Protein AF-A0A5J4UDT1-F1 (afdb_monomer_lite)

InterPro domains:
  IPR048263 Arb2 [PTHR21357] (2-145)

Sequence (174 aa):
MKHILAIAHSAGGFGVSSLLQNSPRAMQLLRGVAFTDSFYDVSNKLSKEHLMQFYSVAVHWVCSDTQLNEPVGNQRIEDDNKEENLEVVKQQCVTISAGTQQHEMSTGMAQYSIYEYFDAKMEEIGYKLDDPSLKEEGRQKQKDNNKPAWLQRVLRRQQRFAQWIQENVKETKQ

Organism: NCBI:txid222440

Structure (mmCIF, N/CA/C/O backbone):
data_AF-A0A5J4UDT1-F1
#
_entry.id   AF-A0A5J4UDT1-F1
#
loop_
_atom_site.group_PDB
_atom_site.id
_atom_site.type_symbol
_atom_site.label_atom_id
_atom_site.label_alt_id
_atom_site.label_comp_id
_atom_site.label_asym_id
_atom_site.label_entity_id
_atom_site.label_seq_id
_atom_site.pdbx_PDB_ins_code
_atom_site.Cartn_x
_atom_site.Cartn_y
_atom_site.Cartn_z
_atom_site.occupancy
_atom_site.B_iso_or_equiv
_atom_site.auth_seq_id
_atom_site.auth_comp_id
_atom_site.auth_asym_id
_atom_site.auth_atom_id
_atom_site.pdbx_PDB_model_num
ATOM 1 N N . MET A 1 1 ? -14.752 -15.980 7.446 1.00 70.25 1 MET A N 1
ATOM 2 C CA . MET A 1 1 ? -14.860 -14.509 7.603 1.00 70.25 1 MET A CA 1
ATOM 3 C C . MET A 1 1 ? -14.617 -13.876 6.232 1.00 70.25 1 MET A C 1
ATOM 5 O O . MET A 1 1 ? -13.892 -14.480 5.454 1.00 70.25 1 MET A O 1
ATOM 9 N N . LYS A 1 2 ? -15.267 -12.757 5.875 1.00 87.81 2 LYS A N 1
ATOM 10 C CA . LYS A 1 2 ? -15.021 -12.084 4.581 1.00 87.81 2 LYS A CA 1
ATOM 11 C C . LYS A 1 2 ? -13.854 -11.104 4.737 1.00 87.81 2 LYS A C 1
ATOM 13 O O . LYS A 1 2 ? -13.775 -10.444 5.766 1.00 87.81 2 LYS A O 1
ATOM 18 N N . HIS A 1 3 ? -12.986 -11.010 3.736 1.00 93.56 3 HIS A N 1
ATOM 19 C CA . HIS A 1 3 ? -11.821 -10.121 3.727 1.00 93.56 3 HIS A CA 1
ATOM 20 C C . HIS A 1 3 ? -11.866 -9.225 2.487 1.00 93.56 3 HIS A C 1
ATOM 22 O O . HIS A 1 3 ? -12.364 -9.655 1.447 1.00 93.56 3 HIS A O 1
ATOM 28 N N . ILE A 1 4 ? -11.382 -7.986 2.607 1.00 95.12 4 ILE A N 1
ATOM 29 C CA . ILE A 1 4 ? -11.279 -7.031 1.498 1.00 95.12 4 ILE A CA 1
ATOM 30 C C . ILE A 1 4 ? -9.804 -6.850 1.143 1.00 95.12 4 ILE A C 1
ATOM 32 O O . ILE A 1 4 ? -8.997 -6.440 1.980 1.00 95.12 4 ILE A O 1
ATOM 36 N N . LEU A 1 5 ? -9.489 -7.123 -0.119 1.00 97.19 5 LEU A N 1
ATOM 37 C CA . LEU A 1 5 ? -8.257 -6.726 -0.788 1.00 97.19 5 LEU A CA 1
ATOM 38 C C . LEU A 1 5 ? -8.646 -5.727 -1.877 1.00 97.19 5 LEU A C 1
ATOM 40 O O . LEU A 1 5 ? -9.613 -5.968 -2.603 1.00 97.19 5 LEU A O 1
ATOM 44 N N . ALA A 1 6 ? -7.940 -4.607 -1.975 1.00 97.31 6 ALA A N 1
ATOM 45 C CA . ALA A 1 6 ? -8.264 -3.554 -2.932 1.00 97.31 6 ALA A CA 1
ATOM 46 C C . ALA A 1 6 ? -7.048 -3.200 -3.785 1.00 97.31 6 ALA A C 1
ATOM 48 O O . ALA A 1 6 ? -5.971 -2.942 -3.256 1.00 97.31 6 ALA A O 1
ATOM 49 N N . ILE A 1 7 ? -7.239 -3.133 -5.101 1.00 98.00 7 ILE A N 1
ATOM 50 C CA . ILE A 1 7 ? -6.283 -2.520 -6.023 1.00 98.00 7 ILE A CA 1
ATOM 51 C C . ILE A 1 7 ? -6.914 -1.222 -6.507 1.00 98.00 7 ILE A C 1
ATOM 53 O O . ILE A 1 7 ? -8.057 -1.221 -6.965 1.00 98.00 7 ILE A O 1
ATOM 57 N N . ALA A 1 8 ? -6.183 -0.123 -6.388 1.00 97.62 8 ALA A N 1
ATOM 58 C CA . ALA A 1 8 ? -6.598 1.181 -6.873 1.00 97.62 8 ALA A CA 1
ATOM 59 C C . ALA A 1 8 ? -5.550 1.714 -7.843 1.00 97.62 8 ALA A C 1
ATOM 61 O O . ALA A 1 8 ? -4.352 1.635 -7.577 1.00 97.62 8 ALA A O 1
ATOM 62 N N . HIS A 1 9 ? -6.011 2.249 -8.967 1.00 97.69 9 HIS A N 1
ATOM 63 C CA . HIS A 1 9 ? -5.167 2.884 -9.967 1.00 97.69 9 HIS A CA 1
ATOM 64 C C . HIS A 1 9 ? -5.561 4.348 -10.131 1.00 97.69 9 HIS A C 1
ATOM 66 O O . HIS A 1 9 ? -6.757 4.652 -10.181 1.00 97.69 9 HIS A O 1
ATOM 72 N N . SER A 1 10 ? -4.574 5.243 -10.237 1.00 95.56 10 SER A N 1
ATOM 73 C CA . SER A 1 10 ? -4.797 6.666 -10.502 1.00 95.56 10 SER A CA 1
ATOM 74 C C . SER A 1 10 ? -5.850 7.287 -9.557 1.00 95.56 10 SER A C 1
ATOM 76 O O . SER A 1 10 ? -5.770 7.159 -8.329 1.00 95.56 10 SER A O 1
ATOM 78 N N . ALA A 1 11 ? -6.885 7.924 -10.108 1.00 94.25 11 ALA A N 1
ATOM 79 C CA . ALA A 1 11 ? -8.006 8.500 -9.365 1.00 94.25 11 ALA A CA 1
ATOM 80 C C . ALA A 1 11 ? -8.843 7.476 -8.567 1.00 94.25 11 ALA A C 1
ATOM 82 O O . ALA A 1 11 ? -9.585 7.864 -7.664 1.00 94.25 11 ALA A O 1
ATOM 83 N N . GLY A 1 12 ? -8.709 6.172 -8.834 1.00 95.44 12 GLY A N 1
ATOM 84 C CA . GLY A 1 12 ? -9.354 5.113 -8.052 1.00 95.44 12 GLY A CA 1
ATOM 85 C C . GLY A 1 12 ? -8.950 5.122 -6.575 1.00 95.44 12 GLY A C 1
ATOM 86 O O . GLY A 1 12 ? -9.725 4.679 -5.722 1.00 95.44 12 GLY A O 1
ATOM 87 N N . GLY A 1 13 ? -7.784 5.692 -6.247 1.00 94.25 13 GLY A N 1
ATOM 88 C CA . GLY A 1 13 ? -7.349 5.852 -4.862 1.00 94.25 13 GLY A CA 1
ATOM 89 C C . GLY A 1 13 ? -8.291 6.731 -4.029 1.00 94.25 13 GLY A C 1
ATOM 90 O O . GLY A 1 13 ? -8.574 6.381 -2.884 1.00 94.25 13 GLY A O 1
ATOM 91 N N . PHE A 1 14 ? -8.905 7.767 -4.619 1.00 91.75 14 PHE A N 1
ATOM 92 C CA . PHE A 1 14 ? -9.936 8.571 -3.948 1.00 91.75 14 PHE A CA 1
ATOM 93 C C . PHE A 1 14 ? -11.180 7.752 -3.603 1.00 91.75 14 PHE A C 1
ATOM 95 O O . PHE A 1 14 ? -11.766 7.939 -2.536 1.00 91.75 14 PHE A O 1
ATOM 102 N N . GLY A 1 15 ? -11.572 6.825 -4.482 1.00 93.81 15 GLY A N 1
ATOM 103 C CA . GLY A 1 15 ? -12.687 5.913 -4.233 1.00 93.81 15 GLY A CA 1
ATOM 104 C C . GLY A 1 15 ? -12.422 5.023 -3.020 1.00 93.81 15 GLY A C 1
ATOM 105 O O . GLY A 1 15 ? -13.275 4.911 -2.138 1.00 93.81 15 GLY A O 1
ATOM 106 N N . VAL A 1 16 ? -11.210 4.467 -2.923 1.00 94.56 16 VAL A N 1
ATOM 107 C CA . VAL A 1 16 ? -10.790 3.676 -1.757 1.00 94.56 16 VAL A CA 1
ATOM 108 C C . VAL A 1 16 ? -10.726 4.541 -0.498 1.00 94.56 16 VAL A C 1
ATOM 110 O O . VAL A 1 16 ? -11.302 4.157 0.517 1.00 94.56 16 VAL A O 1
ATOM 113 N N . SER A 1 17 ? -10.104 5.724 -0.541 1.00 91.12 17 SER A N 1
ATOM 114 C CA . SER A 1 17 ? -10.058 6.632 0.617 1.00 91.12 17 SER A CA 1
ATOM 115 C C . SER A 1 17 ? -11.454 7.003 1.114 1.00 91.12 17 SER A C 1
ATOM 117 O O . SER A 1 17 ? -11.718 6.923 2.313 1.00 91.12 17 SER A O 1
ATOM 119 N N . SER A 1 18 ? -12.359 7.354 0.197 1.00 92.19 18 SER A N 1
ATOM 120 C CA . SER A 1 18 ? -13.742 7.702 0.522 1.00 92.19 18 SER A CA 1
ATOM 121 C C . SER A 1 18 ? -14.487 6.523 1.148 1.00 92.19 18 SER A C 1
ATOM 123 O O . SER A 1 18 ? -15.126 6.685 2.189 1.00 92.19 18 SER A O 1
ATOM 125 N N . LEU A 1 19 ? -14.359 5.316 0.585 1.00 92.75 19 LEU A N 1
ATOM 126 C CA . LEU A 1 19 ? -14.956 4.108 1.159 1.00 92.75 19 LEU A CA 1
ATOM 127 C C . LEU A 1 19 ? -14.473 3.873 2.596 1.00 92.75 19 LEU A C 1
ATOM 129 O O . LEU A 1 19 ? -15.281 3.618 3.487 1.00 92.75 19 LEU A O 1
ATOM 133 N N . LEU A 1 20 ? -13.165 3.973 2.822 1.00 91.75 20 LEU A N 1
ATOM 134 C CA . LEU A 1 20 ? -12.552 3.715 4.123 1.00 91.75 20 LEU A CA 1
ATOM 135 C C . LEU A 1 20 ? -12.920 4.767 5.177 1.00 91.75 20 LEU A C 1
ATOM 137 O O . LEU A 1 20 ? -13.082 4.423 6.345 1.00 91.75 20 LEU A O 1
ATOM 141 N N . GLN A 1 21 ? -13.097 6.024 4.773 1.00 89.56 21 GLN A N 1
ATOM 142 C CA . GLN A 1 21 ? -13.537 7.109 5.658 1.00 89.56 21 GLN A CA 1
ATOM 143 C C . GLN A 1 21 ? -15.007 6.989 6.051 1.00 89.56 21 GLN A C 1
ATOM 145 O O . GLN A 1 21 ? -15.367 7.287 7.186 1.00 89.56 21 GLN A O 1
ATOM 150 N N . ASN A 1 22 ? -15.853 6.547 5.121 1.00 91.44 22 ASN A N 1
ATOM 151 C CA . ASN A 1 22 ? -17.302 6.523 5.312 1.00 91.44 22 ASN A CA 1
ATOM 152 C C . ASN A 1 22 ? -17.837 5.152 5.756 1.00 91.44 22 ASN A C 1
ATOM 154 O O . ASN A 1 22 ? -19.028 5.012 6.025 1.00 91.44 22 ASN A O 1
ATOM 158 N N . SER A 1 23 ? -16.985 4.125 5.839 1.00 92.88 23 SER A N 1
ATOM 159 C CA . SER A 1 23 ? -17.388 2.773 6.229 1.00 92.88 23 SER A CA 1
ATOM 160 C C . SER A 1 23 ? -16.411 2.155 7.236 1.00 92.88 23 SER A C 1
ATOM 162 O O . SER A 1 23 ? -15.455 1.479 6.843 1.00 92.88 23 SER A O 1
ATOM 164 N N . PRO A 1 24 ? -16.687 2.280 8.552 1.00 90.25 24 PRO A N 1
ATOM 165 C CA . PRO A 1 24 ? -15.921 1.588 9.592 1.00 90.25 24 PRO A CA 1
ATOM 166 C C . PRO A 1 24 ? -15.858 0.074 9.359 1.00 90.25 24 PRO A C 1
ATOM 168 O O . PRO A 1 24 ? -14.828 -0.565 9.563 1.00 90.25 24 PRO A O 1
ATOM 171 N N . ARG A 1 25 ? -16.947 -0.504 8.835 1.00 92.81 25 ARG A N 1
ATOM 172 C CA . ARG A 1 25 ? -16.995 -1.920 8.464 1.00 92.81 25 ARG A CA 1
ATOM 173 C C . ARG A 1 25 ? -16.001 -2.257 7.352 1.00 92.81 25 ARG A C 1
ATOM 175 O O . ARG A 1 25 ? -15.363 -3.301 7.434 1.00 92.81 25 ARG A O 1
ATOM 182 N N . ALA A 1 26 ? -15.862 -1.419 6.323 1.00 94.06 26 ALA A N 1
ATOM 183 C CA . ALA A 1 26 ? -14.875 -1.660 5.270 1.00 94.06 26 ALA A CA 1
ATOM 184 C C . ALA A 1 26 ? -13.450 -1.650 5.841 1.00 94.06 26 ALA A C 1
ATOM 186 O O . ALA A 1 26 ? -12.676 -2.554 5.535 1.00 94.06 26 ALA A O 1
ATOM 187 N N . MET A 1 27 ? -13.143 -0.702 6.733 1.00 92.56 27 MET A N 1
ATOM 188 C CA . MET A 1 27 ? -11.846 -0.637 7.413 1.00 92.56 27 MET A CA 1
ATOM 189 C C . MET A 1 27 ? -11.547 -1.905 8.227 1.00 92.56 27 MET A C 1
ATOM 191 O O . MET A 1 27 ? -10.472 -2.484 8.095 1.00 92.56 27 MET A O 1
ATOM 195 N N . GLN A 1 28 ? -12.516 -2.402 9.002 1.00 91.38 28 GLN A N 1
ATOM 196 C CA . GLN A 1 28 ? -12.359 -3.630 9.800 1.00 91.38 28 GLN A CA 1
ATOM 197 C C . GLN A 1 28 ? -12.115 -4.886 8.949 1.00 91.38 28 GLN A C 1
ATOM 199 O O . GLN A 1 28 ? -11.451 -5.830 9.391 1.00 91.38 28 GLN A O 1
ATOM 204 N N . LEU A 1 29 ? -12.660 -4.926 7.730 1.00 94.50 29 LEU A N 1
ATOM 205 C CA . LEU A 1 29 ? -12.519 -6.059 6.810 1.00 94.50 29 LEU A CA 1
ATOM 206 C C . LEU A 1 29 ? -11.293 -5.942 5.891 1.00 94.50 29 LEU A C 1
ATOM 208 O O . LEU A 1 29 ? -10.939 -6.926 5.238 1.00 94.50 29 LEU A O 1
ATOM 212 N N . LEU A 1 30 ? -10.644 -4.777 5.846 1.00 95.19 30 LEU A N 1
ATOM 213 C CA . LEU A 1 30 ? -9.494 -4.501 4.991 1.00 95.19 30 LEU A CA 1
ATOM 214 C C . LEU A 1 30 ? -8.276 -5.328 5.410 1.00 95.19 30 LEU A C 1
ATOM 216 O O . LEU A 1 30 ? -7.904 -5.344 6.585 1.00 95.19 30 LEU A O 1
ATOM 220 N N . ARG A 1 31 ? -7.651 -6.020 4.456 1.00 96.06 31 ARG A N 1
ATOM 221 C CA . ARG A 1 31 ? -6.437 -6.826 4.681 1.00 96.06 31 ARG A CA 1
ATOM 222 C C . ARG A 1 31 ? -5.269 -6.445 3.780 1.00 96.06 31 ARG A C 1
ATOM 224 O O . ARG A 1 31 ? -4.134 -6.740 4.127 1.00 96.06 31 ARG A O 1
ATOM 231 N N . GLY A 1 32 ? -5.531 -5.747 2.681 1.00 96.94 32 GLY A N 1
ATOM 232 C CA . GLY A 1 32 ? -4.503 -5.286 1.757 1.00 96.94 32 GLY A CA 1
ATOM 233 C C . GLY A 1 32 ? -5.041 -4.204 0.834 1.00 96.94 32 GLY A C 1
ATOM 234 O O . GLY A 1 32 ? -6.171 -4.303 0.349 1.00 96.94 32 GLY A O 1
ATOM 235 N N . VAL A 1 33 ? -4.230 -3.180 0.590 1.00 97.25 33 VAL A N 1
ATOM 236 C CA . VAL A 1 33 ? -4.472 -2.153 -0.422 1.00 97.25 33 VAL A CA 1
ATOM 237 C C . VAL A 1 33 ? -3.210 -1.960 -1.241 1.00 97.25 33 VAL A C 1
ATOM 239 O O . VAL A 1 33 ? -2.156 -1.640 -0.695 1.00 97.25 33 VAL A O 1
ATOM 242 N N . ALA A 1 34 ? -3.337 -2.130 -2.550 1.00 97.75 34 ALA A N 1
ATOM 243 C CA . ALA A 1 34 ? -2.304 -1.805 -3.515 1.00 97.75 34 ALA A CA 1
ATOM 244 C C . ALA A 1 34 ? -2.736 -0.578 -4.320 1.00 97.75 34 ALA A C 1
ATOM 246 O O . ALA A 1 34 ? -3.622 -0.654 -5.173 1.00 97.75 34 ALA A O 1
ATOM 247 N N . PHE A 1 35 ? -2.113 0.561 -4.041 1.00 97.44 35 PHE A N 1
ATOM 248 C CA . PHE A 1 35 ? -2.210 1.744 -4.884 1.00 97.44 35 PHE A CA 1
ATOM 249 C C . PHE A 1 35 ? -1.211 1.631 -6.032 1.00 97.44 35 PHE A C 1
ATOM 251 O O . PHE A 1 35 ? -0.068 1.232 -5.824 1.00 97.44 35 PHE A O 1
ATOM 258 N N . THR A 1 36 ? -1.626 2.012 -7.233 1.00 97.19 36 THR A N 1
ATOM 259 C CA . THR A 1 36 ? -0.787 2.023 -8.437 1.00 97.19 36 THR A CA 1
ATOM 260 C C . THR A 1 36 ? -0.871 3.405 -9.064 1.00 97.19 36 THR A C 1
ATOM 262 O O . THR A 1 36 ? -1.938 3.827 -9.513 1.00 97.19 36 THR A O 1
AT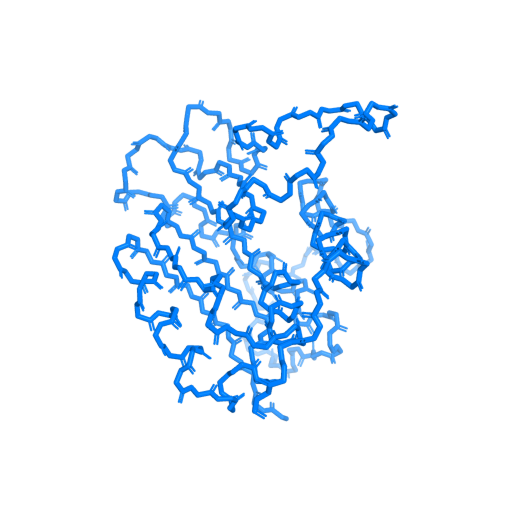OM 265 N N . ASP A 1 37 ? 0.216 4.163 -8.932 1.00 94.88 37 ASP A N 1
ATOM 266 C CA . ASP A 1 37 ? 0.340 5.573 -9.311 1.00 94.88 37 ASP A CA 1
ATOM 267 C C . ASP A 1 37 ? -0.900 6.417 -8.952 1.00 94.88 37 ASP A C 1
ATOM 269 O O . ASP A 1 37 ? -1.440 7.178 -9.749 1.00 94.88 37 ASP A O 1
ATOM 273 N N . SER A 1 38 ? -1.433 6.175 -7.749 1.00 92.06 38 SER A N 1
ATOM 274 C CA . SER A 1 38 ? -2.707 6.724 -7.285 1.00 92.06 38 SER A CA 1
ATOM 275 C C . SER A 1 38 ? -2.537 7.892 -6.326 1.00 92.06 38 SER A C 1
ATOM 277 O O . SER A 1 38 ? -1.510 8.035 -5.665 1.00 92.06 38 SER A O 1
ATOM 279 N N . PHE A 1 39 ? -3.618 8.651 -6.167 1.00 83.56 39 PHE A N 1
ATOM 280 C CA . PHE A 1 39 ? -3.771 9.641 -5.105 1.00 83.56 39 PHE A CA 1
ATOM 281 C C . PHE A 1 39 ? -4.692 9.098 -4.016 1.00 83.56 39 PHE A C 1
ATOM 283 O O . PHE A 1 39 ? -5.726 8.500 -4.310 1.00 83.56 39 PHE A O 1
ATOM 290 N N . TYR A 1 40 ? -4.343 9.330 -2.757 1.00 83.25 40 TYR A N 1
ATOM 291 C CA . TYR A 1 40 ? -5.191 9.026 -1.611 1.00 83.25 40 TYR A CA 1
ATOM 292 C C . TYR A 1 40 ? -4.971 10.083 -0.534 1.00 83.25 40 TYR A C 1
ATOM 294 O O . TYR A 1 40 ? -3.870 10.597 -0.365 1.00 83.25 40 TYR A O 1
ATOM 302 N N . ASP A 1 41 ? -6.023 10.388 0.215 1.00 82.19 41 ASP A N 1
ATOM 303 C CA . ASP A 1 41 ? -5.927 11.200 1.424 1.00 82.19 41 ASP A CA 1
ATOM 304 C C . ASP A 1 41 ? -6.790 10.551 2.490 1.00 82.19 41 ASP A C 1
ATOM 306 O O . ASP A 1 41 ? -8.018 10.539 2.399 1.00 82.19 41 ASP A O 1
ATOM 310 N N . VAL A 1 42 ? -6.126 9.972 3.483 1.00 75.62 42 VAL A N 1
ATOM 311 C CA . VAL A 1 42 ? -6.761 9.361 4.657 1.00 75.62 42 VAL A CA 1
ATOM 312 C C . VAL A 1 42 ? -6.352 10.034 5.960 1.00 75.62 42 VAL A C 1
ATOM 314 O O . VAL A 1 42 ? -6.897 9.735 7.025 1.00 75.62 42 VAL A O 1
ATOM 317 N N . SER A 1 43 ? -5.385 10.940 5.883 1.00 66.75 43 SER A N 1
ATOM 318 C CA . SER A 1 43 ? -4.864 11.629 7.049 1.00 66.75 43 SER A CA 1
ATOM 319 C C . SER A 1 43 ? -5.908 12.600 7.595 1.00 66.75 43 SER A C 1
ATOM 321 O O . SER A 1 43 ? -6.710 13.154 6.850 1.00 66.75 43 SER A O 1
ATOM 323 N N . ASN A 1 44 ? -5.935 12.790 8.911 1.00 70.38 44 ASN A N 1
ATOM 324 C CA . ASN A 1 44 ? -6.855 13.693 9.618 1.00 70.38 44 ASN A CA 1
ATOM 325 C C . ASN A 1 44 ? -8.344 13.296 9.633 1.00 70.38 44 ASN A C 1
ATOM 327 O O . ASN A 1 44 ? -9.104 13.914 10.373 1.00 70.38 44 ASN A O 1
ATOM 331 N N . LYS A 1 45 ? -8.779 12.286 8.866 1.00 78.88 45 LYS A N 1
ATOM 332 C CA . LYS A 1 45 ? -10.187 11.834 8.836 1.00 78.88 45 LYS A CA 1
ATOM 333 C C . LYS A 1 45 ? -10.427 10.476 9.494 1.00 78.88 45 LYS A C 1
ATOM 335 O O . LYS A 1 45 ? -11.564 10.146 9.815 1.00 78.88 45 LYS A O 1
ATOM 340 N N . LEU A 1 46 ? -9.377 9.678 9.675 1.00 84.56 46 LEU A N 1
ATOM 341 C CA . LEU A 1 46 ? -9.452 8.384 10.349 1.00 84.56 46 LEU A CA 1
ATOM 342 C C . LEU A 1 46 ? -9.087 8.515 11.832 1.00 84.56 46 LEU A C 1
ATOM 344 O O . LEU A 1 46 ? -8.228 9.318 12.194 1.00 84.56 46 LEU A O 1
ATOM 348 N N . SER A 1 47 ? -9.707 7.683 12.676 1.00 87.88 47 SER A N 1
ATOM 349 C CA . SER A 1 47 ? -9.257 7.485 14.058 1.00 87.88 47 SER A CA 1
ATOM 350 C C . SER A 1 47 ? -7.837 6.914 14.077 1.00 87.88 47 SER A C 1
ATOM 352 O O . SER A 1 47 ? -7.394 6.310 13.098 1.00 87.88 47 SER A O 1
ATOM 354 N N . LYS A 1 48 ? -7.132 7.048 15.205 1.00 87.38 48 LYS A N 1
ATOM 355 C CA . LYS A 1 48 ? -5.784 6.484 15.384 1.00 87.38 48 LYS A CA 1
ATOM 356 C C . LYS A 1 48 ? -5.717 4.997 15.015 1.00 87.38 48 LYS A C 1
ATOM 358 O O . LYS A 1 48 ? -4.846 4.603 14.248 1.00 87.38 48 LYS A O 1
ATOM 363 N N . GLU A 1 49 ? -6.668 4.200 15.498 1.00 89.62 49 GLU A N 1
ATOM 364 C CA . GLU A 1 49 ? -6.759 2.763 15.208 1.00 89.62 49 GLU A CA 1
ATOM 365 C C . GLU A 1 49 ? -6.948 2.487 13.710 1.00 89.62 49 GLU A C 1
ATOM 367 O O . GLU A 1 49 ? -6.230 1.681 13.123 1.00 89.62 49 GLU A O 1
ATOM 372 N N . HIS A 1 50 ? -7.867 3.200 13.054 1.00 90.31 50 HIS A N 1
ATOM 373 C CA . HIS A 1 50 ? -8.089 3.052 11.616 1.00 90.31 50 HIS A CA 1
ATOM 374 C C . HIS A 1 50 ? -6.890 3.520 10.788 1.00 90.31 50 HIS A C 1
ATOM 376 O O . HIS A 1 50 ? -6.611 2.959 9.729 1.00 90.31 50 HIS A O 1
ATOM 382 N N . LEU A 1 51 ? -6.168 4.531 11.268 1.00 89.06 51 LEU A N 1
ATOM 383 C CA . LEU A 1 51 ? -4.943 5.003 10.647 1.00 89.06 51 LEU A CA 1
ATOM 384 C C . LEU A 1 51 ? -3.855 3.922 10.738 1.00 89.06 51 LEU A C 1
ATOM 386 O O . LEU A 1 51 ? -3.259 3.575 9.720 1.00 89.06 51 LEU A O 1
ATOM 390 N N . MET A 1 52 ? -3.657 3.324 11.918 1.00 88.81 52 MET A N 1
ATOM 391 C CA . MET A 1 52 ? -2.745 2.187 12.103 1.00 88.81 52 MET A CA 1
ATOM 392 C C . MET A 1 52 ? -3.117 1.018 11.189 1.00 88.81 52 MET A C 1
ATOM 394 O O . MET A 1 52 ? -2.249 0.499 10.486 1.00 88.81 52 MET A O 1
ATOM 398 N N . GLN A 1 53 ? -4.403 0.652 11.139 1.00 91.88 53 GLN A N 1
ATOM 399 C CA . GLN A 1 53 ? -4.895 -0.404 10.257 1.00 91.88 53 GLN A CA 1
ATOM 400 C C . GLN A 1 53 ? -4.552 -0.099 8.799 1.00 91.88 53 GLN A C 1
ATOM 402 O O . GLN A 1 53 ? -3.924 -0.929 8.147 1.00 91.88 53 GLN A O 1
ATOM 407 N N . PHE A 1 54 ? -4.896 1.092 8.302 1.00 92.25 54 PHE A N 1
ATOM 408 C CA . PHE A 1 54 ? -4.614 1.498 6.926 1.00 92.25 54 PHE A CA 1
ATOM 409 C C . PHE A 1 54 ? -3.122 1.404 6.588 1.00 92.25 54 PHE A C 1
ATOM 411 O O . PHE A 1 54 ? -2.753 0.727 5.629 1.00 92.25 54 PHE A O 1
ATOM 418 N N . TYR A 1 55 ? -2.248 2.022 7.387 1.00 90.94 55 TYR A N 1
ATOM 419 C CA . TYR A 1 55 ? -0.809 2.019 7.103 1.00 90.94 55 TYR A CA 1
ATOM 420 C C . TYR A 1 55 ? -0.168 0.632 7.254 1.00 90.94 55 TYR A C 1
ATOM 422 O O . TYR A 1 55 ? 0.839 0.356 6.603 1.00 90.94 55 TYR A O 1
ATOM 430 N N . SER A 1 56 ? -0.766 -0.266 8.043 1.00 91.69 56 SER A N 1
ATOM 431 C CA . SER A 1 56 ? -0.302 -1.653 8.165 1.00 91.69 56 SER A CA 1
ATOM 432 C C . SER A 1 56 ? -0.617 -2.533 6.943 1.00 91.69 56 SER A C 1
ATOM 434 O O . SER A 1 56 ? -0.023 -3.605 6.790 1.00 91.69 56 SER A O 1
ATOM 436 N N . VAL A 1 57 ? -1.536 -2.095 6.072 1.00 94.88 57 VAL A N 1
ATOM 437 C CA . VAL A 1 57 ? -2.031 -2.882 4.926 1.00 94.88 57 VAL A CA 1
ATOM 438 C C . VAL A 1 57 ? -1.943 -2.162 3.577 1.00 94.88 57 VAL A C 1
ATOM 440 O O . VAL A 1 57 ? -2.279 -2.760 2.559 1.00 94.88 57 VAL A O 1
ATOM 443 N N . ALA A 1 58 ? -1.516 -0.899 3.543 1.00 94.81 58 ALA A N 1
ATOM 444 C CA . ALA A 1 58 ? -1.414 -0.105 2.321 1.00 94.81 58 ALA A CA 1
ATOM 445 C C . ALA A 1 58 ? 0.023 -0.039 1.784 1.00 94.81 58 ALA A C 1
ATOM 447 O O . ALA A 1 58 ? 0.970 0.231 2.533 1.00 94.81 58 ALA A O 1
ATOM 448 N N . VAL A 1 59 ? 0.163 -0.253 0.477 1.00 95.62 59 VAL A N 1
ATOM 449 C CA . VAL A 1 59 ? 1.407 -0.088 -0.288 1.00 95.62 59 VAL A CA 1
ATOM 450 C C . VAL A 1 59 ? 1.091 0.651 -1.584 1.00 95.62 59 VAL A C 1
ATOM 452 O O . VAL A 1 59 ? 0.026 0.459 -2.176 1.00 95.62 59 VAL A O 1
ATOM 455 N N . HIS A 1 60 ? 2.013 1.493 -2.033 1.00 95.56 60 HIS A N 1
ATOM 456 C CA . HIS A 1 60 ? 1.893 2.301 -3.235 1.00 95.56 60 HIS A CA 1
ATOM 457 C C . HIS A 1 60 ? 3.019 1.980 -4.215 1.00 95.56 60 HIS A C 1
ATOM 459 O O . HIS A 1 60 ? 4.173 2.335 -3.994 1.00 95.56 60 HIS A O 1
ATOM 465 N N . TRP A 1 61 ? 2.669 1.325 -5.317 1.00 96.88 61 TRP A N 1
ATOM 466 C CA . TRP A 1 61 ? 3.528 1.188 -6.487 1.00 96.88 61 TRP A CA 1
ATOM 467 C C . TRP A 1 61 ? 3.420 2.453 -7.341 1.00 96.88 61 TRP A C 1
ATOM 469 O O . TRP A 1 61 ? 2.375 2.706 -7.935 1.00 96.88 61 TRP A O 1
ATOM 479 N N . VAL A 1 62 ? 4.465 3.273 -7.386 1.00 95.38 62 VAL A N 1
ATOM 480 C CA . VAL A 1 62 ? 4.492 4.543 -8.136 1.00 95.38 62 VAL A CA 1
ATOM 481 C C . VAL A 1 62 ? 5.251 4.407 -9.444 1.00 95.38 62 VAL A C 1
ATOM 483 O O . VAL A 1 62 ? 6.156 3.576 -9.561 1.00 95.38 62 VAL A O 1
ATOM 486 N N . CYS A 1 63 ? 4.930 5.262 -10.410 1.00 95.75 63 CYS A N 1
ATOM 487 C CA . CYS A 1 63 ? 5.759 5.384 -11.600 1.00 95.75 63 CYS A CA 1
ATOM 488 C C . CYS A 1 63 ? 7.159 5.884 -11.223 1.00 95.75 63 CYS A C 1
ATOM 490 O O . CYS A 1 63 ? 7.317 6.875 -10.510 1.00 95.75 63 CYS A O 1
ATOM 492 N N . SER A 1 64 ? 8.186 5.175 -11.679 1.00 94.06 64 SER A N 1
ATOM 493 C CA . SER A 1 64 ? 9.583 5.479 -11.386 1.00 94.06 64 SER A CA 1
ATOM 494 C C . SER A 1 64 ? 10.494 4.889 -12.460 1.00 94.06 64 SER A C 1
ATOM 496 O O . SER A 1 64 ? 10.150 3.934 -13.152 1.00 94.06 64 SER A O 1
ATOM 498 N N . ASP A 1 65 ? 11.668 5.495 -12.596 1.00 93.00 65 ASP A N 1
ATOM 499 C CA . ASP A 1 65 ? 12.789 5.034 -13.411 1.00 93.00 65 ASP A CA 1
ATOM 500 C C . ASP A 1 65 ? 13.583 3.878 -12.777 1.00 93.00 65 ASP A C 1
ATOM 502 O O . ASP A 1 65 ? 14.437 3.288 -13.439 1.00 93.00 65 ASP A O 1
ATOM 506 N N . THR A 1 66 ? 13.328 3.531 -11.511 1.00 93.38 66 THR A N 1
ATOM 507 C CA . THR A 1 66 ? 14.012 2.417 -10.841 1.00 93.38 66 THR A CA 1
ATOM 508 C C . THR A 1 66 ? 13.329 1.081 -11.085 1.00 93.38 66 THR A C 1
ATOM 510 O O . THR A 1 66 ? 12.155 1.011 -11.448 1.00 93.38 66 THR A O 1
ATOM 513 N N . GLN A 1 67 ? 14.063 -0.002 -10.823 1.00 96.25 67 GLN A N 1
ATOM 514 C CA . GLN A 1 67 ? 13.557 -1.367 -10.954 1.00 96.25 67 GLN A CA 1
ATOM 515 C C . GLN A 1 67 ? 12.288 -1.596 -10.122 1.00 96.25 67 GLN A C 1
ATOM 517 O O . GLN A 1 67 ? 12.094 -0.977 -9.075 1.00 96.25 67 GLN A O 1
ATOM 522 N N . LEU A 1 68 ? 11.424 -2.493 -10.605 1.00 97.00 68 LEU A N 1
ATOM 523 C CA . LEU A 1 68 ? 10.200 -2.907 -9.919 1.00 97.00 68 LEU A CA 1
ATOM 524 C C . LEU A 1 68 ? 10.499 -3.301 -8.461 1.00 97.00 68 LEU A C 1
ATOM 526 O O . LEU A 1 68 ? 11.447 -4.033 -8.191 1.00 97.00 68 LEU A O 1
ATOM 530 N N . ASN A 1 69 ? 9.650 -2.842 -7.541 1.00 96.12 69 ASN A N 1
ATOM 531 C CA . ASN A 1 69 ? 9.722 -3.052 -6.091 1.00 96.12 69 ASN A CA 1
ATOM 532 C C . ASN A 1 69 ? 10.869 -2.348 -5.349 1.00 96.12 69 ASN A C 1
ATOM 534 O O . ASN A 1 69 ? 10.956 -2.474 -4.123 1.00 96.12 69 ASN A O 1
ATOM 538 N N . GLU A 1 70 ? 11.703 -1.566 -6.036 1.00 93.06 70 GLU A N 1
ATOM 539 C CA . GLU A 1 70 ? 12.687 -0.728 -5.352 1.00 93.06 70 GLU A CA 1
ATOM 540 C C . GLU A 1 70 ? 12.008 0.426 -4.603 1.00 93.06 70 GLU A C 1
ATOM 542 O O . GLU A 1 70 ? 11.041 0.996 -5.113 1.00 93.06 70 GLU A O 1
ATOM 547 N N . PRO A 1 71 ? 12.477 0.813 -3.406 1.00 89.62 71 PRO A N 1
ATOM 548 C CA . PRO A 1 7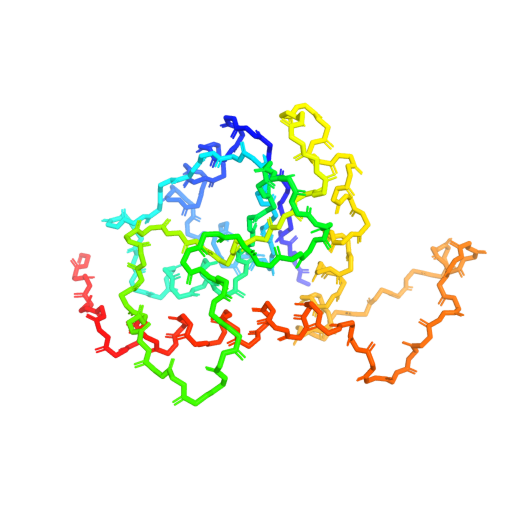1 ? 11.945 1.976 -2.706 1.00 89.62 71 PRO A CA 1
ATOM 549 C C . PRO A 1 71 ? 12.063 3.276 -3.518 1.00 89.62 71 PRO A C 1
ATOM 551 O O . PRO A 1 71 ? 13.048 3.510 -4.223 1.00 89.62 71 PRO A O 1
ATOM 554 N N . VAL A 1 72 ? 11.079 4.172 -3.385 1.00 86.06 72 VAL A N 1
ATOM 555 C CA . VAL A 1 72 ? 11.044 5.450 -4.127 1.00 86.06 72 VAL A CA 1
ATOM 556 C C . VAL A 1 72 ? 10.938 6.650 -3.183 1.00 86.06 72 VAL A C 1
ATOM 558 O O . VAL A 1 72 ? 10.226 6.611 -2.187 1.00 86.06 72 VAL A O 1
ATOM 561 N N . GLY A 1 73 ? 11.639 7.744 -3.503 1.00 76.00 73 GLY A N 1
ATOM 562 C CA . GLY A 1 73 ? 11.640 8.983 -2.713 1.00 76.00 73 GLY A CA 1
ATOM 563 C C . GLY A 1 73 ? 12.494 8.889 -1.444 1.00 76.00 73 GLY A C 1
ATOM 564 O O . GLY A 1 73 ? 13.490 8.167 -1.415 1.00 76.00 73 GLY A O 1
ATOM 565 N N . ASN A 1 74 ? 12.086 9.576 -0.370 1.00 61.88 74 ASN A N 1
ATOM 566 C CA . ASN A 1 74 ? 12.776 9.561 0.939 1.00 61.88 74 ASN A CA 1
ATOM 567 C C . ASN A 1 74 ? 12.829 8.160 1.578 1.00 61.88 74 ASN A C 1
ATOM 569 O O . ASN A 1 74 ? 13.545 7.912 2.540 1.00 61.88 74 ASN A O 1
ATOM 573 N N . GLN A 1 75 ? 12.085 7.216 1.007 1.00 59.16 75 GLN A N 1
ATOM 574 C CA . GLN A 1 75 ? 12.105 5.806 1.345 1.00 59.16 75 GLN A CA 1
ATOM 575 C C . GLN A 1 75 ? 13.322 5.055 0.766 1.00 59.16 75 GLN A C 1
ATOM 577 O O . GLN A 1 75 ? 13.443 3.856 1.010 1.00 59.16 75 GLN A O 1
ATOM 582 N N . ARG A 1 76 ? 14.232 5.708 0.034 1.00 56.16 76 ARG A N 1
ATOM 583 C CA . ARG A 1 76 ? 15.462 5.104 -0.519 1.00 56.16 76 ARG A CA 1
ATOM 584 C C . ARG A 1 76 ? 16.612 4.919 0.481 1.00 56.16 76 ARG A C 1
ATOM 586 O O . ARG A 1 76 ? 17.646 4.401 0.088 1.00 56.16 76 ARG A O 1
ATOM 593 N N . ILE A 1 77 ? 16.468 5.309 1.751 1.00 53.66 77 ILE A N 1
ATOM 594 C CA . ILE A 1 77 ? 17.549 5.142 2.739 1.00 53.66 77 ILE A CA 1
ATOM 595 C C . ILE A 1 77 ? 17.755 3.641 3.029 1.00 53.66 77 ILE A C 1
ATOM 597 O O . ILE A 1 77 ? 16.864 2.972 3.560 1.00 53.66 77 ILE A O 1
ATOM 601 N N . GLU A 1 78 ? 18.918 3.130 2.615 1.00 48.69 78 GLU A N 1
ATOM 602 C CA . GLU A 1 78 ? 19.386 1.737 2.745 1.00 48.69 78 GLU A CA 1
ATOM 603 C C . GLU A 1 78 ? 20.183 1.467 4.027 1.00 48.69 78 GLU A C 1
ATOM 605 O O . GLU A 1 78 ? 20.583 0.334 4.277 1.00 48.69 78 GLU A O 1
ATOM 610 N N . ASP A 1 79 ? 20.437 2.486 4.842 1.00 45.88 79 ASP A N 1
ATOM 611 C CA . ASP A 1 79 ? 21.241 2.318 6.045 1.00 45.88 79 ASP A CA 1
ATO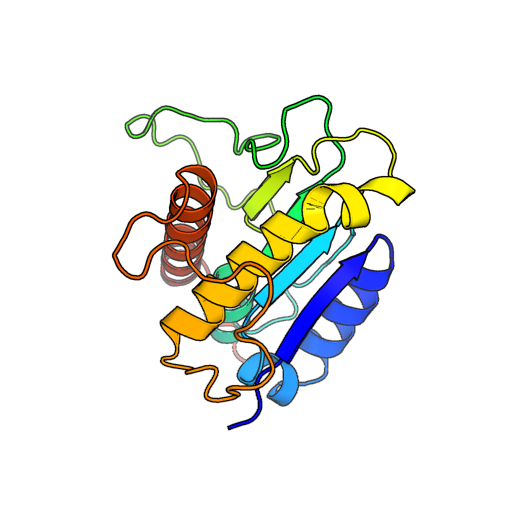M 612 C C . ASP A 1 79 ? 20.329 1.908 7.209 1.00 45.88 79 ASP A C 1
ATOM 614 O O . ASP A 1 79 ? 19.635 2.739 7.797 1.00 45.88 79 ASP A O 1
ATOM 618 N N . ASP A 1 80 ? 20.326 0.612 7.538 1.00 48.84 80 ASP A N 1
ATOM 619 C CA . ASP A 1 80 ? 19.611 0.055 8.697 1.00 48.84 80 ASP A CA 1
ATOM 620 C C . ASP A 1 80 ? 20.005 0.754 10.022 1.00 48.84 80 ASP A C 1
ATOM 622 O O . ASP A 1 80 ? 19.269 0.650 11.004 1.00 48.84 80 ASP A O 1
ATOM 626 N N . ASN A 1 81 ? 21.119 1.506 10.037 1.00 45.91 81 ASN A N 1
ATOM 627 C CA . ASN A 1 81 ? 21.667 2.203 11.202 1.00 45.91 81 ASN A CA 1
ATOM 628 C C . ASN A 1 81 ? 21.618 3.741 11.131 1.00 45.91 81 ASN A C 1
ATOM 630 O O . ASN A 1 81 ? 22.001 4.388 12.107 1.00 45.91 81 ASN A O 1
ATOM 634 N N . LYS A 1 82 ? 21.161 4.357 10.029 1.00 49.66 82 LYS A N 1
ATOM 635 C CA . LYS A 1 82 ? 20.912 5.812 9.999 1.00 49.66 82 LYS A CA 1
ATOM 636 C C . LYS A 1 82 ? 19.424 6.069 10.102 1.00 49.66 82 LYS A C 1
ATOM 638 O O . LYS A 1 82 ? 18.691 6.184 9.121 1.00 49.66 82 LYS A O 1
ATOM 643 N N . GLU A 1 83 ? 19.003 6.138 11.356 1.00 49.50 83 GLU A N 1
ATOM 644 C CA . GLU A 1 83 ? 17.775 6.783 11.789 1.00 49.50 83 GLU A CA 1
ATOM 645 C C . GLU A 1 83 ? 17.771 8.250 11.347 1.00 49.50 83 GLU A C 1
ATOM 647 O O . GLU A 1 83 ? 18.136 9.137 12.108 1.00 49.50 83 GLU A O 1
ATOM 652 N N . GLU A 1 84 ? 17.336 8.544 10.127 1.00 46.53 84 GLU A N 1
ATOM 653 C CA . GLU A 1 84 ? 16.924 9.907 9.808 1.00 46.53 84 GLU A CA 1
ATOM 654 C C . GLU A 1 84 ? 15.461 9.918 9.385 1.00 46.53 84 GLU A C 1
ATOM 656 O O . GLU A 1 84 ? 15.075 9.513 8.291 1.00 46.53 84 GLU A O 1
ATOM 661 N N . ASN A 1 85 ? 14.656 10.383 10.341 1.00 45.22 85 ASN A N 1
ATOM 662 C CA . ASN A 1 85 ? 13.334 10.954 10.168 1.00 45.22 85 ASN A CA 1
ATOM 663 C C . ASN A 1 85 ? 12.343 10.064 9.410 1.00 45.22 85 ASN A C 1
ATOM 665 O O . ASN A 1 85 ? 11.897 10.380 8.309 1.00 45.22 85 ASN A O 1
ATOM 669 N N . LEU A 1 86 ? 11.809 9.069 10.128 1.00 48.72 86 LEU A N 1
ATOM 670 C CA . LEU A 1 86 ? 10.370 8.796 10.055 1.00 48.72 86 LEU A CA 1
ATOM 671 C C . LEU A 1 86 ? 9.600 10.013 10.613 1.00 48.72 86 LEU A C 1
ATOM 673 O O . LEU A 1 86 ? 8.727 9.877 11.464 1.00 48.72 86 LEU A O 1
ATOM 677 N N . GLU A 1 87 ? 9.856 11.226 10.115 1.00 47.75 87 GLU A N 1
ATOM 678 C CA . GLU A 1 87 ? 8.692 12.039 9.834 1.00 47.75 87 GLU A CA 1
ATOM 679 C C . GLU A 1 87 ? 7.948 11.168 8.840 1.00 47.75 87 GLU A C 1
ATOM 681 O O . GLU A 1 87 ? 8.458 10.902 7.752 1.00 47.75 87 GLU A O 1
ATOM 686 N N . VAL A 1 88 ? 6.817 10.594 9.254 1.00 49.44 88 VAL A N 1
ATOM 687 C CA . VAL A 1 88 ? 5.815 10.133 8.303 1.00 49.44 88 VAL A CA 1
ATOM 688 C C . VAL A 1 88 ? 5.702 11.278 7.322 1.00 49.44 88 VAL A C 1
ATOM 690 O O . VAL A 1 88 ? 5.122 12.306 7.672 1.00 49.44 88 VAL A O 1
ATOM 693 N N . VAL A 1 89 ? 6.384 11.158 6.174 1.00 50.12 89 VAL A N 1
ATOM 694 C CA . VAL A 1 89 ? 6.389 12.175 5.132 1.00 50.12 89 VAL A CA 1
ATOM 695 C C . VAL A 1 89 ? 4.923 12.343 4.887 1.00 50.12 89 VAL A C 1
ATOM 697 O O . VAL A 1 89 ? 4.279 11.366 4.497 1.00 50.12 89 VAL A O 1
ATOM 700 N N . LYS A 1 90 ? 4.412 13.495 5.333 1.00 48.66 90 LYS A N 1
ATOM 701 C CA . LYS A 1 90 ? 3.000 13.719 5.603 1.00 48.66 90 LYS A CA 1
ATOM 702 C C . LYS A 1 90 ? 2.195 12.922 4.581 1.00 48.66 90 LYS A C 1
ATOM 704 O O . LYS A 1 90 ? 2.203 13.269 3.408 1.00 48.66 90 LYS A O 1
ATOM 709 N N . GLN A 1 91 ? 1.517 11.870 5.052 1.00 53.06 91 GLN A N 1
ATOM 710 C CA . GLN A 1 91 ? 0.457 11.176 4.315 1.00 53.06 91 GLN A CA 1
ATOM 711 C C . GLN A 1 91 ? 0.853 10.093 3.285 1.00 53.06 91 GLN A C 1
ATOM 713 O O . GLN A 1 91 ? -0.009 9.715 2.496 1.00 53.06 91 GLN A O 1
ATOM 718 N N . GLN A 1 92 ? 2.072 9.539 3.277 1.00 70.06 92 GLN A N 1
ATOM 719 C CA . GLN A 1 92 ? 2.420 8.466 2.321 1.00 70.06 92 GLN A CA 1
ATOM 720 C C . GLN A 1 92 ? 2.602 7.098 2.995 1.00 70.06 92 GLN A C 1
ATOM 722 O O . GLN A 1 92 ? 3.344 6.968 3.968 1.00 70.06 92 GLN A O 1
ATOM 727 N N . CYS A 1 93 ? 1.905 6.069 2.492 1.00 85.94 93 CYS A N 1
ATOM 728 C CA . CYS A 1 93 ? 2.141 4.676 2.888 1.00 85.94 93 CYS A CA 1
ATOM 729 C C . CYS A 1 93 ? 3.486 4.169 2.329 1.00 85.94 93 CYS A C 1
ATOM 731 O O . CYS A 1 93 ? 4.291 4.946 1.814 1.00 85.94 93 CYS A O 1
ATOM 733 N N . VAL A 1 94 ? 3.795 2.877 2.477 1.00 90.38 94 VAL A N 1
ATOM 734 C CA . VAL A 1 94 ? 5.040 2.336 1.905 1.00 90.38 94 VAL A CA 1
ATOM 735 C C . VAL A 1 94 ? 5.007 2.508 0.387 1.00 90.38 94 VAL A C 1
ATOM 737 O O . VAL A 1 94 ? 4.057 2.061 -0.247 1.00 90.38 94 VAL A O 1
ATOM 740 N N . THR A 1 95 ? 6.042 3.120 -0.184 1.00 91.38 95 THR A N 1
ATOM 741 C CA . THR A 1 95 ? 6.103 3.505 -1.595 1.00 91.38 95 THR A CA 1
ATOM 742 C C . THR A 1 95 ? 7.272 2.812 -2.281 1.00 91.38 95 THR A C 1
ATOM 744 O O . THR A 1 95 ? 8.430 2.957 -1.874 1.00 91.38 95 THR A O 1
ATOM 747 N N . ILE A 1 96 ? 6.967 2.072 -3.341 1.00 94.56 96 ILE A N 1
ATOM 748 C CA . ILE A 1 96 ? 7.929 1.309 -4.139 1.00 94.56 96 ILE A CA 1
ATOM 749 C C . ILE A 1 96 ? 7.676 1.526 -5.632 1.00 94.56 96 ILE A C 1
ATOM 751 O O . ILE A 1 96 ? 6.619 2.000 -6.034 1.00 94.56 96 ILE A O 1
ATOM 755 N N . SER A 1 97 ? 8.662 1.229 -6.465 1.00 96.31 97 SER A N 1
ATOM 756 C CA . SER A 1 97 ? 8.588 1.436 -7.907 1.00 96.31 97 SER A CA 1
ATOM 757 C C . SER A 1 97 ? 7.682 0.400 -8.564 1.00 96.31 97 SER A C 1
ATOM 759 O O . SER A 1 97 ? 7.774 -0.791 -8.264 1.00 96.31 97 SER A O 1
ATOM 761 N N . ALA A 1 98 ? 6.857 0.844 -9.511 1.00 97.50 98 ALA A N 1
ATOM 762 C CA . ALA A 1 98 ? 6.110 -0.005 -10.435 1.00 97.50 98 ALA A CA 1
ATOM 763 C C . ALA A 1 98 ? 6.969 -0.534 -11.604 1.00 97.50 98 ALA A C 1
ATOM 765 O O . ALA A 1 98 ? 6.465 -1.275 -12.441 1.00 97.50 98 ALA A O 1
ATOM 766 N N . GLY A 1 99 ? 8.249 -0.151 -11.695 1.00 97.31 99 GLY A N 1
ATOM 767 C CA . GLY A 1 99 ? 9.160 -0.571 -12.767 1.00 97.31 99 GLY A CA 1
ATOM 768 C C . GLY A 1 99 ? 8.869 0.074 -14.126 1.00 97.31 99 GLY A C 1
ATOM 769 O O . GLY A 1 99 ? 9.258 -0.464 -15.160 1.00 97.31 99 GLY A O 1
ATOM 770 N N . THR A 1 100 ? 8.145 1.192 -14.138 1.00 97.50 100 THR A N 1
ATOM 771 C CA . THR A 1 100 ? 7.774 1.929 -15.349 1.00 97.50 100 THR A CA 1
ATOM 772 C C . THR A 1 100 ? 7.555 3.404 -15.035 1.00 97.50 100 THR A C 1
ATOM 774 O O . THR A 1 100 ? 7.139 3.751 -13.932 1.00 97.50 100 THR A O 1
ATOM 777 N N . GLN A 1 101 ? 7.790 4.270 -16.021 1.00 97.25 101 GLN A N 1
ATOM 778 C CA . GLN A 1 101 ? 7.407 5.686 -15.977 1.00 97.25 101 GLN A CA 1
ATOM 779 C C . GLN A 1 101 ? 6.049 5.956 -16.647 1.00 97.25 101 GLN A C 1
ATOM 781 O O . GLN A 1 101 ? 5.552 7.078 -16.591 1.00 97.25 101 GLN A O 1
ATOM 786 N N . GLN A 1 102 ? 5.457 4.952 -17.299 1.00 97.56 102 GLN A N 1
ATOM 787 C CA . GLN A 1 102 ? 4.163 5.073 -17.970 1.00 97.56 102 GLN A CA 1
ATOM 788 C C . GLN A 1 102 ? 3.042 4.829 -16.960 1.00 97.56 102 GLN A C 1
ATOM 790 O O . GLN A 1 102 ? 2.883 3.710 -16.463 1.00 97.56 102 GLN A O 1
ATOM 795 N N . HIS A 1 103 ? 2.275 5.881 -16.674 1.00 96.62 103 HIS A N 1
ATOM 796 C CA . HIS A 1 103 ? 1.181 5.902 -15.701 1.00 96.62 103 HIS A CA 1
ATOM 797 C C . HIS A 1 103 ? 0.246 4.697 -15.847 1.00 96.62 103 HIS A C 1
ATOM 799 O O . HIS A 1 103 ? 0.076 3.903 -14.919 1.00 96.62 103 HIS A O 1
ATOM 805 N N . GLU A 1 104 ? -0.286 4.516 -17.049 1.00 97.31 104 GLU A N 1
ATOM 806 C CA . GLU A 1 104 ? -1.241 3.485 -17.443 1.00 97.31 104 GLU A CA 1
ATOM 807 C C . GLU A 1 104 ? -0.691 2.056 -17.326 1.00 97.31 104 GLU A C 1
ATOM 809 O O . GLU A 1 104 ? -1.455 1.105 -17.165 1.00 97.31 104 GLU A O 1
ATOM 814 N N . MET A 1 105 ? 0.635 1.897 -17.359 1.00 97.56 105 MET A N 1
ATOM 815 C CA . MET A 1 105 ? 1.289 0.592 -17.266 1.00 97.56 105 MET A CA 1
ATOM 816 C C . MET A 1 105 ? 1.568 0.175 -15.821 1.00 97.56 105 MET A C 1
ATOM 818 O O . MET A 1 105 ? 1.853 -0.998 -15.578 1.00 97.56 105 MET A O 1
ATOM 822 N N . SER A 1 106 ? 1.486 1.097 -14.856 1.00 97.56 106 SER A N 1
ATOM 823 C CA . SER A 1 106 ? 1.897 0.853 -13.465 1.00 97.56 106 SER A CA 1
ATOM 824 C C . SER A 1 106 ? 1.221 -0.372 -12.837 1.00 97.56 106 SER A C 1
ATOM 826 O O . SER A 1 106 ? 1.899 -1.198 -12.226 1.00 97.56 106 SER A O 1
ATOM 828 N N . THR A 1 107 ? -0.091 -0.551 -13.031 1.00 97.69 107 THR A N 1
ATOM 829 C CA . THR A 1 107 ? -0.820 -1.719 -12.511 1.00 97.69 107 THR A CA 1
ATOM 830 C C . THR A 1 107 ? -0.377 -3.020 -13.171 1.00 97.69 107 THR A C 1
ATOM 832 O O . THR A 1 107 ? -0.145 -4.002 -12.470 1.00 97.69 107 THR A O 1
ATOM 835 N N . GLY A 1 108 ? -0.251 -3.036 -14.501 1.00 97.38 108 GLY A N 1
ATOM 836 C CA . GLY A 1 108 ? 0.144 -4.236 -15.243 1.00 97.38 108 GLY A CA 1
ATOM 837 C C . GLY A 1 108 ? 1.563 -4.683 -14.897 1.00 97.38 108 GLY A C 1
ATOM 838 O O . GLY A 1 108 ? 1.799 -5.864 -14.657 1.00 97.38 108 GLY A O 1
ATOM 839 N N . MET A 1 109 ? 2.491 -3.732 -14.783 1.00 97.81 109 MET A N 1
ATOM 840 C CA . MET A 1 109 ? 3.887 -4.008 -14.429 1.00 97.81 109 MET A CA 1
ATOM 841 C C . MET A 1 109 ? 4.040 -4.507 -12.986 1.00 97.81 109 MET A C 1
ATOM 843 O O . MET A 1 109 ? 4.850 -5.394 -12.724 1.00 97.81 109 MET A O 1
ATOM 847 N N . ALA A 1 110 ? 3.238 -3.985 -12.052 1.00 97.56 110 ALA A N 1
ATOM 848 C CA . ALA A 1 110 ? 3.282 -4.373 -10.642 1.00 97.56 110 ALA A CA 1
ATOM 849 C C . ALA A 1 110 ? 2.393 -5.580 -10.284 1.00 97.56 110 ALA A C 1
ATOM 851 O O . ALA A 1 110 ? 2.439 -6.042 -9.144 1.00 97.56 110 ALA A O 1
ATOM 852 N N . GLN A 1 111 ? 1.587 -6.100 -11.218 1.00 97.56 111 GLN A N 1
ATOM 853 C CA . GLN A 1 111 ? 0.506 -7.056 -10.939 1.00 97.56 111 GLN A CA 1
ATOM 854 C C . GLN A 1 111 ? 0.953 -8.262 -10.101 1.00 97.56 111 GLN A C 1
ATOM 856 O O . GLN A 1 111 ? 0.320 -8.586 -9.096 1.00 97.56 111 GLN A O 1
ATOM 861 N N . TYR A 1 112 ? 2.054 -8.913 -10.481 1.00 96.44 112 TYR A N 1
ATOM 862 C CA . TYR A 1 112 ? 2.541 -10.089 -9.758 1.00 96.44 112 TYR A CA 1
ATOM 863 C C . TYR A 1 112 ? 3.025 -9.743 -8.351 1.00 96.44 112 TYR A C 1
ATOM 865 O O . TYR A 1 112 ? 2.696 -10.446 -7.402 1.00 96.44 112 TYR A O 1
ATOM 873 N N . SER A 1 113 ? 3.730 -8.624 -8.189 1.00 97.31 113 SER A N 1
ATOM 874 C CA . SER A 1 113 ? 4.187 -8.161 -6.875 1.00 97.31 113 SER A CA 1
ATOM 875 C C . SER A 1 113 ? 3.020 -7.760 -5.970 1.00 97.31 113 SER A C 1
ATOM 877 O O . SER A 1 113 ? 3.054 -8.020 -4.769 1.00 97.31 113 SER A O 1
ATOM 879 N N . ILE A 1 114 ? 1.944 -7.209 -6.538 1.00 98.19 114 ILE A N 1
ATOM 880 C CA . ILE A 1 114 ? 0.697 -6.942 -5.810 1.00 98.19 114 ILE A CA 1
ATOM 881 C C . ILE A 1 114 ? 0.073 -8.248 -5.305 1.00 98.19 114 ILE A C 1
ATOM 883 O O . ILE A 1 114 ? -0.345 -8.321 -4.148 1.00 98.19 114 ILE A O 1
ATOM 887 N N . TYR A 1 115 ? 0.024 -9.288 -6.138 1.00 96.56 115 TYR A N 1
ATOM 888 C CA . TYR A 1 115 ? -0.515 -10.583 -5.723 1.00 96.56 115 TYR A CA 1
ATOM 889 C C . TYR A 1 115 ? 0.366 -11.282 -4.687 1.00 96.56 115 TYR A C 1
ATOM 891 O O . TYR A 1 115 ? -0.171 -11.785 -3.705 1.00 96.56 115 TYR A O 1
ATOM 899 N N . GLU A 1 116 ? 1.693 -11.239 -4.825 1.00 95.56 116 GLU A N 1
ATOM 900 C CA . GLU A 1 116 ? 2.620 -11.738 -3.796 1.00 95.56 116 GLU A CA 1
ATOM 901 C C . GLU A 1 116 ? 2.423 -11.015 -2.457 1.00 95.56 116 GLU A C 1
ATOM 903 O O . GLU A 1 116 ? 2.408 -11.639 -1.393 1.00 95.56 116 GLU A O 1
ATOM 908 N N . TYR A 1 117 ? 2.222 -9.695 -2.502 1.00 96.94 117 TYR A N 1
ATOM 909 C CA . TYR A 1 117 ? 1.912 -8.905 -1.317 1.00 96.94 117 TYR A CA 1
ATOM 910 C C . TYR A 1 117 ? 0.591 -9.337 -0.667 1.00 96.94 117 TYR A C 1
ATOM 912 O O . TYR A 1 117 ? 0.530 -9.529 0.550 1.00 96.94 117 TYR A O 1
ATOM 920 N N . PHE A 1 118 ? -0.465 -9.519 -1.460 1.00 96.75 118 PHE A N 1
ATOM 921 C CA . PHE A 1 118 ? -1.758 -9.967 -0.948 1.00 96.75 118 PHE A CA 1
ATOM 922 C C . PHE A 1 118 ? -1.719 -11.388 -0.397 1.00 96.75 118 PHE A C 1
ATOM 924 O O . PHE A 1 118 ? -2.271 -11.613 0.679 1.00 96.75 118 PHE A O 1
ATOM 931 N N . ASP A 1 119 ? -1.035 -12.318 -1.061 1.00 94.00 119 ASP A N 1
ATOM 932 C CA . ASP A 1 119 ? -0.850 -13.679 -0.556 1.00 94.00 119 ASP A CA 1
ATOM 933 C C . ASP A 1 119 ? -0.166 -13.642 0.824 1.00 94.00 119 ASP A C 1
ATOM 935 O O . ASP A 1 119 ? -0.652 -14.273 1.766 1.00 94.00 119 ASP A O 1
ATOM 939 N N . ALA A 1 120 ? 0.866 -12.808 1.004 1.00 93.06 120 ALA A N 1
ATOM 940 C CA . ALA A 1 120 ? 1.511 -12.625 2.306 1.00 93.06 120 ALA A CA 1
ATOM 941 C C . ALA A 1 120 ? 0.579 -12.017 3.372 1.00 93.06 120 ALA A C 1
ATOM 943 O O . ALA A 1 120 ? 0.632 -12.425 4.534 1.00 93.06 120 ALA A O 1
ATOM 944 N N . LYS A 1 121 ? -0.299 -11.074 3.007 1.00 94.12 121 LYS A N 1
ATOM 945 C CA . LYS A 1 121 ? -1.293 -10.506 3.938 1.00 94.12 121 LYS A CA 1
ATOM 946 C C . LYS A 1 121 ? -2.388 -11.486 4.332 1.00 94.12 121 LYS A C 1
ATOM 948 O O . LYS A 1 121 ? -2.858 -11.462 5.469 1.00 94.12 121 LYS A O 1
ATOM 953 N N . MET A 1 122 ? -2.790 -12.356 3.416 1.00 93.19 122 MET A N 1
ATOM 954 C CA . MET A 1 122 ? -3.755 -13.412 3.709 1.00 93.19 122 MET A CA 1
ATOM 955 C C . MET A 1 122 ? -3.122 -14.514 4.572 1.00 93.19 122 MET A C 1
ATOM 957 O O . MET A 1 122 ? -3.770 -15.018 5.492 1.00 93.19 122 MET A O 1
ATOM 9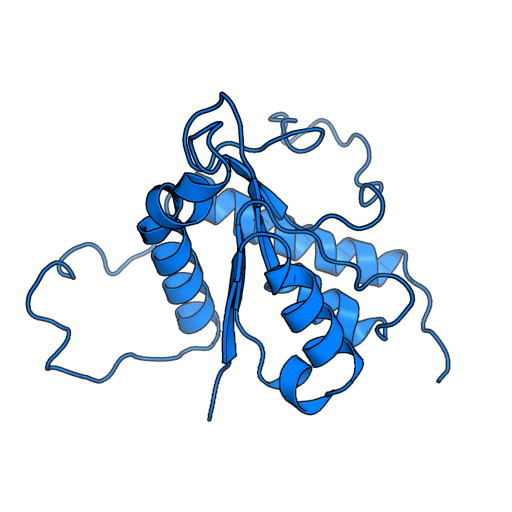61 N N . GLU A 1 123 ? -1.844 -14.827 4.354 1.00 90.88 123 GLU A N 1
ATOM 962 C CA . GLU A 1 123 ? -1.073 -15.736 5.207 1.00 90.88 123 GLU A CA 1
ATOM 963 C C . GLU A 1 123 ? -0.962 -15.219 6.655 1.00 90.88 123 GLU A C 1
ATOM 965 O O . GLU A 1 123 ? -1.204 -15.984 7.588 1.00 90.88 123 GLU A O 1
ATOM 970 N N . GLU A 1 124 ? -0.681 -13.921 6.857 1.00 88.38 124 GLU A N 1
ATOM 971 C CA . GLU A 1 124 ? -0.575 -13.286 8.189 1.00 88.38 124 GLU A CA 1
ATOM 972 C C . GLU A 1 124 ? -1.825 -13.493 9.063 1.00 88.38 124 GLU A C 1
ATOM 974 O O . GLU A 1 124 ? -1.719 -13.597 10.284 1.00 88.38 124 GLU A O 1
ATOM 979 N N . ILE A 1 125 ? -3.009 -13.594 8.453 1.00 88.75 125 ILE A N 1
ATOM 980 C CA . ILE A 1 125 ? -4.279 -13.811 9.164 1.00 88.75 125 ILE A CA 1
ATOM 981 C C . ILE A 1 125 ? -4.712 -15.283 9.210 1.00 88.75 125 ILE A C 1
ATOM 983 O O . ILE A 1 125 ? -5.854 -15.582 9.569 1.00 88.75 125 ILE A O 1
ATOM 987 N N . GLY A 1 126 ? -3.827 -16.205 8.825 1.00 84.88 126 GLY A N 1
ATOM 988 C CA . GLY A 1 126 ? -4.090 -17.643 8.820 1.00 84.88 126 GLY A CA 1
ATOM 989 C C . GLY A 1 126 ? -5.101 -18.088 7.762 1.00 84.88 126 GLY A C 1
ATOM 990 O O . GLY A 1 126 ? -5.694 -19.161 7.901 1.00 84.88 126 GLY A O 1
ATOM 991 N N . TYR A 1 127 ? -5.328 -17.288 6.716 1.00 79.62 127 TYR A N 1
ATOM 992 C CA . TYR A 1 127 ? -6.220 -17.676 5.632 1.00 79.62 127 TYR A CA 1
ATOM 993 C C . TYR A 1 127 ? -5.552 -18.751 4.772 1.00 79.62 127 TYR A C 1
ATOM 995 O O . TYR A 1 127 ? -4.494 -18.530 4.182 1.00 79.62 127 TYR A O 1
ATOM 1003 N N . LYS A 1 128 ? -6.181 -19.924 4.686 1.00 70.81 128 LYS A N 1
ATOM 1004 C CA . LYS A 1 128 ? -5.749 -21.009 3.805 1.00 70.81 128 LYS A CA 1
ATOM 1005 C C . LYS A 1 128 ? -6.609 -20.992 2.550 1.00 70.81 128 LYS A C 1
ATOM 1007 O O . LYS A 1 128 ? -7.833 -21.069 2.626 1.00 70.81 128 LYS A O 1
ATOM 1012 N N . LEU A 1 129 ? -5.963 -20.882 1.391 1.00 63.91 129 LEU A N 1
ATOM 1013 C CA . LEU A 1 129 ? -6.609 -21.145 0.109 1.00 63.91 129 LEU A CA 1
ATOM 1014 C C . LEU A 1 129 ? -6.851 -22.655 0.013 1.00 63.91 129 LEU A C 1
ATOM 1016 O O . LEU A 1 129 ? -6.008 -23.408 -0.469 1.00 63.91 129 LEU A O 1
ATOM 1020 N N . ASP A 1 130 ? -7.997 -23.093 0.525 1.00 57.50 130 ASP A N 1
ATOM 1021 C CA . ASP A 1 130 ? -8.405 -24.500 0.523 1.00 57.50 130 ASP A CA 1
ATOM 1022 C C . ASP A 1 130 ? -9.050 -24.929 -0.808 1.00 57.50 130 ASP A C 1
ATOM 1024 O O . ASP A 1 130 ? -9.661 -25.989 -0.872 1.00 57.50 130 ASP A O 1
ATOM 1028 N N . ASP A 1 131 ? -8.895 -24.147 -1.884 1.00 60.47 131 ASP A N 1
ATOM 1029 C CA . ASP A 1 131 ? -9.408 -24.492 -3.212 1.00 60.47 131 ASP A CA 1
ATOM 1030 C C . ASP A 1 131 ? -8.390 -25.349 -3.995 1.00 60.47 131 ASP A C 1
ATOM 1032 O O . ASP A 1 131 ? -7.330 -24.850 -4.398 1.00 60.47 131 ASP A O 1
ATOM 1036 N N . PRO A 1 132 ? -8.663 -26.648 -4.212 1.00 54.69 132 PRO A N 1
ATOM 1037 C CA . PRO A 1 132 ? -7.777 -27.522 -4.965 1.00 54.69 132 PRO A CA 1
ATOM 1038 C C . PRO A 1 132 ? -7.750 -27.221 -6.472 1.00 54.69 132 PRO A C 1
ATOM 1040 O O . PRO A 1 132 ? -6.790 -27.629 -7.118 1.00 54.69 132 PRO A O 1
ATOM 1043 N N . SER A 1 133 ? -8.720 -26.481 -7.025 1.00 55.72 133 SER A N 1
ATOM 1044 C CA . SER A 1 133 ? -8.783 -26.148 -8.462 1.00 55.72 133 SER A CA 1
ATOM 1045 C C . SER A 1 133 ? -7.815 -25.035 -8.894 1.00 55.72 133 SER A C 1
ATOM 1047 O O . SER A 1 133 ? -7.484 -24.917 -10.068 1.00 55.72 133 SER A O 1
ATOM 1049 N N . LEU A 1 134 ? -7.293 -24.253 -7.942 1.00 53.72 134 LEU A N 1
ATOM 1050 C CA . LEU A 1 134 ? -6.302 -23.190 -8.175 1.00 53.72 134 LEU A CA 1
ATOM 1051 C C . LEU A 1 134 ? -4.848 -23.664 -7.988 1.00 53.72 134 LEU A C 1
ATOM 1053 O O . LEU A 1 134 ? -3.925 -22.847 -7.953 1.00 53.72 134 LEU A O 1
ATOM 1057 N N . LYS A 1 135 ? -4.626 -24.973 -7.802 1.00 52.34 135 LYS A N 1
ATOM 1058 C CA . LYS A 1 135 ? -3.297 -25.540 -7.520 1.00 52.34 135 LYS A CA 1
ATOM 1059 C C . LYS A 1 135 ? -2.492 -25.921 -8.766 1.00 52.34 135 LYS A C 1
ATOM 1061 O O . LYS A 1 135 ? -1.321 -26.252 -8.602 1.00 52.34 135 LYS A O 1
ATOM 1066 N N . GLU A 1 136 ? -3.065 -25.871 -9.970 1.00 50.09 136 GLU A N 1
ATOM 1067 C CA . GLU A 1 136 ? -2.483 -26.589 -11.116 1.00 50.09 136 GLU A CA 1
ATOM 1068 C C . GLU A 1 136 ? -1.600 -25.806 -12.093 1.00 50.09 136 GLU A C 1
ATOM 1070 O O . GLU A 1 136 ? -0.867 -26.448 -12.833 1.00 50.09 136 GLU A O 1
ATOM 1075 N N . GLU A 1 137 ? -1.495 -24.475 -12.046 1.00 46.97 137 GLU A N 1
ATOM 1076 C CA . GLU A 1 137 ? -0.526 -23.771 -12.908 1.00 46.97 137 GLU A CA 1
ATOM 1077 C C . GLU A 1 137 ? 0.238 -22.689 -12.129 1.00 46.97 137 GLU A C 1
ATOM 1079 O O . GLU A 1 137 ? -0.188 -21.547 -11.996 1.00 46.97 137 GLU A O 1
ATOM 1084 N N . GLY A 1 138 ? 1.388 -23.074 -11.557 1.00 46.31 138 GLY A N 1
ATOM 1085 C CA . GLY A 1 138 ? 2.420 -22.139 -11.074 1.00 46.31 138 GLY A CA 1
ATOM 1086 C C . GLY A 1 138 ? 2.719 -22.127 -9.568 1.00 46.31 138 GLY A C 1
ATOM 1087 O O . GLY A 1 138 ? 3.740 -21.573 -9.166 1.00 46.31 138 GLY A O 1
ATOM 1088 N N . ARG A 1 139 ? 1.911 -22.772 -8.714 1.00 48.44 139 ARG A N 1
ATOM 1089 C CA . ARG A 1 139 ? 2.044 -22.691 -7.237 1.00 48.44 139 ARG A CA 1
ATOM 1090 C C . ARG A 1 139 ? 2.886 -23.785 -6.566 1.00 48.44 139 ARG A C 1
ATOM 1092 O O . ARG A 1 139 ? 2.790 -23.998 -5.360 1.00 48.44 139 ARG A O 1
ATOM 1099 N N . GLN A 1 140 ? 3.771 -24.442 -7.310 1.00 42.12 140 GLN A N 1
ATOM 1100 C CA . GLN A 1 140 ? 4.842 -25.273 -6.743 1.00 42.12 140 GLN A CA 1
ATOM 1101 C C . GLN A 1 140 ? 6.142 -24.472 -6.592 1.00 42.12 140 GLN A C 1
ATOM 1103 O O . GLN A 1 140 ? 7.191 -24.865 -7.091 1.00 42.12 140 GLN A O 1
ATOM 1108 N N . LYS A 1 141 ? 6.105 -23.348 -5.870 1.00 44.94 141 LYS A N 1
ATOM 1109 C CA . LYS A 1 141 ? 7.317 -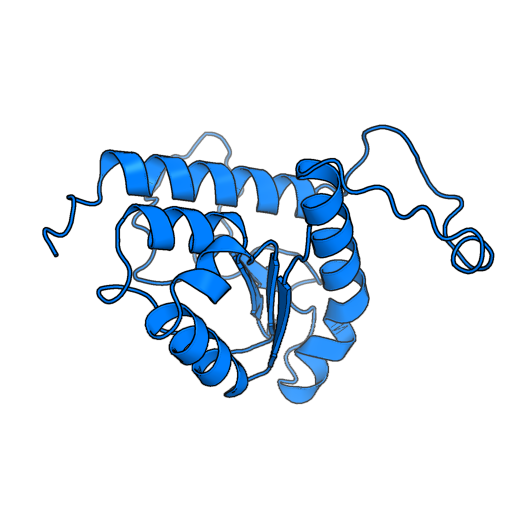22.791 -5.257 1.00 44.94 141 LYS A CA 1
ATOM 1110 C C . LYS A 1 141 ? 7.026 -22.323 -3.834 1.00 44.94 141 LYS A C 1
ATOM 1112 O O . LYS A 1 141 ? 6.308 -21.361 -3.616 1.00 44.94 141 LYS A O 1
ATOM 1117 N N . GLN A 1 142 ? 7.643 -23.056 -2.907 1.00 44.78 142 GLN A N 1
ATOM 1118 C CA . GLN A 1 142 ? 8.032 -22.646 -1.557 1.00 44.78 142 GLN A CA 1
ATOM 1119 C C . GLN A 1 142 ? 6.899 -22.349 -0.566 1.00 44.78 142 GLN A C 1
ATOM 1121 O O . GLN A 1 142 ? 6.592 -21.209 -0.239 1.00 44.78 142 GLN A O 1
ATOM 1126 N N . LYS A 1 143 ? 6.390 -23.425 0.046 1.00 49.12 143 LYS A N 1
ATOM 1127 C CA . LYS A 1 143 ? 6.212 -23.393 1.502 1.00 49.12 143 LYS A CA 1
ATOM 1128 C C . LYS A 1 143 ? 7.605 -23.294 2.142 1.00 49.12 143 LYS A C 1
ATOM 1130 O O . LYS A 1 143 ? 8.519 -23.971 1.678 1.00 49.12 143 LYS A O 1
ATOM 1135 N N . ASP A 1 144 ? 7.698 -22.452 3.167 1.00 47.12 144 ASP A N 1
ATOM 1136 C CA . ASP A 1 144 ? 8.844 -22.120 4.030 1.00 47.12 144 ASP A CA 1
ATOM 1137 C C . ASP A 1 144 ? 9.650 -20.846 3.668 1.00 47.12 144 ASP A C 1
ATOM 1139 O O . ASP A 1 144 ? 10.581 -20.829 2.867 1.00 47.12 144 ASP A O 1
ATOM 1143 N N . ASN A 1 145 ? 9.287 -19.763 4.370 1.00 55.75 145 ASN A N 1
ATOM 1144 C CA . ASN A 1 145 ? 10.120 -18.668 4.897 1.00 55.75 145 ASN A CA 1
ATOM 1145 C C . ASN A 1 145 ? 10.967 -17.760 3.992 1.00 55.75 145 ASN A C 1
ATOM 1147 O O . ASN A 1 145 ? 11.591 -16.846 4.532 1.00 55.75 145 ASN A O 1
ATOM 1151 N N . ASN A 1 146 ? 10.953 -17.883 2.665 1.00 75.44 146 ASN A N 1
ATOM 1152 C CA . ASN A 1 146 ? 11.763 -16.999 1.814 1.00 75.44 146 ASN A CA 1
ATOM 1153 C C . ASN A 1 146 ? 10.934 -15.952 1.051 1.00 75.44 146 ASN A C 1
ATOM 1155 O O . ASN A 1 146 ? 10.967 -15.887 -0.176 1.00 75.44 146 ASN A O 1
ATOM 1159 N N . LYS A 1 147 ? 10.184 -15.107 1.780 1.00 86.19 147 LYS A N 1
ATOM 1160 C CA . LYS A 1 147 ? 9.570 -13.901 1.186 1.00 86.19 147 LYS A CA 1
ATOM 1161 C C . LYS A 1 147 ? 10.667 -13.100 0.467 1.00 86.19 147 LYS A C 1
ATOM 1163 O O . LYS A 1 147 ? 11.737 -12.934 1.061 1.00 86.19 147 LYS A O 1
ATOM 1168 N N . PRO A 1 148 ? 10.446 -12.588 -0.757 1.00 90.75 148 PRO A N 1
ATOM 1169 C CA . PRO A 1 148 ? 11.475 -11.833 -1.461 1.00 90.75 148 PRO A CA 1
ATOM 1170 C C . PRO A 1 148 ? 11.906 -10.613 -0.636 1.00 90.75 148 PRO A C 1
ATOM 1172 O O . PRO A 1 148 ? 11.117 -10.049 0.127 1.00 90.75 148 PRO A O 1
ATOM 1175 N N . ALA A 1 149 ? 13.169 -10.202 -0.774 1.00 90.12 149 ALA A N 1
ATOM 1176 C CA . ALA A 1 149 ? 13.764 -9.165 0.074 1.00 90.12 149 ALA A CA 1
ATOM 1177 C C . ALA A 1 149 ? 12.962 -7.849 0.061 1.00 90.12 149 ALA A C 1
ATOM 1179 O O . ALA A 1 149 ? 12.785 -7.221 1.107 1.00 90.12 149 ALA A O 1
ATOM 1180 N N . TRP A 1 150 ? 12.414 -7.466 -1.099 1.00 92.44 150 TRP A N 1
ATOM 1181 C CA . TRP A 1 150 ? 11.554 -6.288 -1.236 1.00 92.44 150 TRP A CA 1
ATOM 1182 C C . TRP A 1 150 ? 10.298 -6.393 -0.357 1.00 92.44 150 TRP A C 1
ATOM 1184 O O . T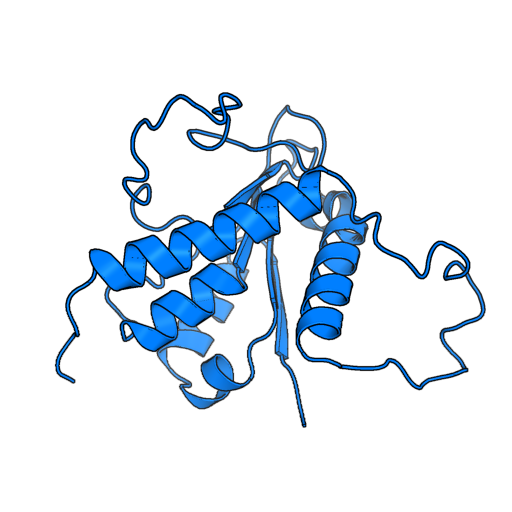RP A 1 150 ? 9.955 -5.442 0.344 1.00 92.44 150 TRP A O 1
ATOM 1194 N N . LEU A 1 151 ? 9.659 -7.566 -0.321 1.00 92.88 151 LEU A N 1
ATOM 1195 C CA . LEU A 1 151 ? 8.432 -7.797 0.435 1.00 92.88 151 LEU A CA 1
ATOM 1196 C C . LEU A 1 151 ? 8.712 -7.772 1.935 1.00 92.88 151 LEU A C 1
ATOM 1198 O O . LEU A 1 151 ? 7.983 -7.134 2.690 1.00 92.88 151 LEU A O 1
ATOM 1202 N N . GLN A 1 152 ? 9.812 -8.388 2.374 1.00 90.69 152 GLN A N 1
ATOM 1203 C CA . GLN A 1 152 ? 10.238 -8.291 3.772 1.00 90.69 152 GLN A CA 1
ATOM 1204 C C . GLN A 1 152 ? 10.457 -6.831 4.187 1.00 90.69 152 GLN A C 1
ATOM 1206 O O . GLN A 1 152 ? 10.027 -6.418 5.265 1.00 90.69 152 GLN A O 1
ATOM 1211 N N . ARG A 1 153 ? 11.081 -6.028 3.317 1.00 89.44 153 ARG A N 1
ATOM 1212 C CA . ARG A 1 153 ? 11.305 -4.595 3.547 1.00 89.44 153 ARG A CA 1
ATOM 1213 C C . ARG A 1 153 ? 9.987 -3.835 3.696 1.00 89.44 153 ARG A C 1
ATOM 1215 O O . ARG A 1 153 ? 9.851 -3.042 4.628 1.00 89.44 153 ARG A O 1
ATOM 1222 N N . VAL A 1 154 ? 9.019 -4.103 2.818 1.00 90.69 154 VAL A N 1
ATOM 1223 C CA . VAL A 1 154 ? 7.673 -3.515 2.877 1.00 90.69 154 VAL A CA 1
ATOM 1224 C C . VAL A 1 154 ? 6.999 -3.845 4.208 1.00 90.69 154 VAL A C 1
ATOM 1226 O O . VAL A 1 154 ? 6.578 -2.933 4.919 1.00 90.69 154 VAL A O 1
ATOM 1229 N N . LEU A 1 155 ? 6.960 -5.124 4.589 1.00 91.69 155 LEU A N 1
ATOM 1230 C CA . LEU A 1 155 ? 6.307 -5.566 5.825 1.00 91.69 155 LEU A CA 1
ATOM 1231 C C . LEU A 1 155 ? 6.962 -4.956 7.074 1.00 91.69 155 LEU A C 1
ATOM 1233 O O . LEU A 1 155 ? 6.257 -4.454 7.951 1.00 91.69 155 LEU A O 1
ATOM 1237 N N . ARG A 1 156 ? 8.301 -4.900 7.129 1.00 89.00 156 ARG A N 1
ATOM 1238 C CA . ARG A 1 156 ? 9.024 -4.228 8.226 1.00 89.00 156 ARG A CA 1
ATOM 1239 C C . ARG A 1 156 ? 8.672 -2.742 8.322 1.00 89.00 156 ARG A C 1
ATOM 1241 O O . ARG A 1 156 ? 8.488 -2.222 9.419 1.00 89.00 156 ARG A O 1
ATOM 1248 N N . ARG A 1 157 ? 8.547 -2.040 7.192 1.00 86.62 157 ARG A N 1
ATOM 1249 C CA . ARG A 1 157 ? 8.166 -0.615 7.188 1.00 86.62 157 ARG A CA 1
ATOM 1250 C C . ARG A 1 157 ? 6.732 -0.386 7.641 1.00 86.62 157 ARG A C 1
ATOM 1252 O O . ARG A 1 157 ? 6.492 0.544 8.402 1.00 86.62 157 ARG A O 1
ATOM 1259 N N . GLN A 1 158 ? 5.804 -1.253 7.246 1.00 90.06 158 GLN A N 1
ATOM 1260 C CA . GLN A 1 158 ? 4.421 -1.199 7.726 1.00 90.06 158 GLN A CA 1
ATOM 1261 C C . GLN A 1 158 ? 4.338 -1.359 9.251 1.00 90.06 158 GLN A C 1
ATOM 1263 O O . GLN A 1 158 ? 3.618 -0.608 9.909 1.00 90.06 158 GLN A O 1
ATOM 1268 N N . GLN A 1 159 ? 5.129 -2.270 9.830 1.00 87.94 159 GLN A N 1
ATOM 1269 C CA . GLN A 1 159 ? 5.229 -2.422 11.287 1.00 87.94 159 GLN A CA 1
ATOM 1270 C C . GLN A 1 159 ? 5.771 -1.154 11.961 1.00 87.94 159 GLN A C 1
ATOM 1272 O O . GLN A 1 159 ? 5.197 -0.690 12.947 1.00 87.94 159 GLN A O 1
ATOM 1277 N N . ARG A 1 160 ? 6.823 -0.545 11.398 1.00 84.38 160 ARG A N 1
ATOM 1278 C CA . ARG A 1 160 ? 7.382 0.718 11.910 1.00 84.38 160 ARG A CA 1
ATOM 1279 C C . ARG A 1 160 ? 6.388 1.877 11.821 1.00 84.38 160 ARG A C 1
ATOM 1281 O O . ARG A 1 160 ? 6.319 2.676 12.748 1.00 84.38 160 ARG A O 1
ATOM 1288 N N . PHE A 1 161 ? 5.582 1.958 10.760 1.00 83.38 161 PHE A N 1
ATOM 1289 C CA . PHE A 1 161 ? 4.519 2.964 10.674 1.00 83.38 161 PHE A CA 1
ATOM 1290 C C . PHE A 1 161 ? 3.471 2.787 11.771 1.00 83.38 161 PHE A C 1
ATOM 1292 O O . PHE A 1 161 ? 3.081 3.770 12.398 1.00 83.38 161 PHE A O 1
ATOM 1299 N N . ALA A 1 162 ? 3.044 1.553 12.042 1.00 83.69 162 ALA A N 1
ATOM 1300 C CA . ALA A 1 162 ? 2.103 1.286 13.125 1.00 83.69 162 ALA A CA 1
ATOM 1301 C C . ALA A 1 162 ? 2.672 1.711 14.492 1.00 83.69 162 ALA A C 1
ATOM 1303 O O . ALA A 1 162 ? 1.968 2.365 15.261 1.00 83.69 162 ALA A O 1
ATOM 1304 N N . GLN A 1 163 ? 3.948 1.410 14.764 1.00 84.06 163 GLN A N 1
ATOM 1305 C CA . GLN A 1 163 ? 4.648 1.844 15.983 1.00 84.06 163 GLN A CA 1
ATOM 1306 C C . GLN A 1 163 ? 4.723 3.372 16.085 1.00 84.06 163 GLN A C 1
ATOM 1308 O O . GLN A 1 163 ? 4.319 3.946 17.094 1.00 84.06 163 GLN A O 1
ATOM 1313 N N . TRP A 1 164 ? 5.134 4.048 15.011 1.00 83.81 164 TRP A N 1
ATOM 1314 C CA . TRP A 1 164 ? 5.218 5.506 15.003 1.00 83.81 164 TRP A CA 1
ATOM 1315 C C . TRP A 1 164 ? 3.858 6.166 15.259 1.00 83.81 164 TRP A C 1
ATOM 1317 O O . TRP A 1 164 ? 3.773 7.101 16.055 1.00 83.81 164 TRP A O 1
ATOM 1327 N N . ILE A 1 165 ? 2.782 5.677 14.626 1.00 84.12 165 ILE A N 1
ATOM 1328 C CA . ILE A 1 165 ? 1.422 6.200 14.845 1.00 84.12 165 ILE A CA 1
ATOM 1329 C C . ILE A 1 165 ? 1.008 5.979 16.300 1.00 84.12 165 ILE A C 1
ATOM 1331 O O . ILE A 1 165 ? 0.425 6.874 16.918 1.00 84.12 165 ILE A O 1
ATOM 1335 N N . GLN A 1 166 ? 1.331 4.812 16.859 1.00 85.62 166 GLN A N 1
ATOM 1336 C CA . GLN A 1 166 ? 1.053 4.494 18.254 1.00 85.62 166 GLN A CA 1
ATOM 1337 C C . GLN A 1 166 ? 1.718 5.490 19.216 1.00 85.62 166 GLN A C 1
ATOM 1339 O O . GLN A 1 166 ? 1.082 5.899 20.189 1.00 85.62 166 GLN A O 1
ATOM 1344 N N . GLU A 1 167 ? 2.944 5.916 18.930 1.00 85.38 167 GLU A N 1
ATOM 1345 C CA . GLU A 1 167 ? 3.729 6.812 19.788 1.00 85.38 167 GLU A CA 1
ATOM 1346 C C . GLU A 1 167 ? 3.405 8.300 19.578 1.00 85.38 167 GLU A C 1
ATOM 1348 O O . GLU A 1 167 ? 3.365 9.065 20.541 1.00 85.38 167 GLU A O 1
ATOM 1353 N N . ASN A 1 168 ? 3.135 8.720 18.337 1.00 82.31 168 ASN A N 1
ATOM 1354 C CA . ASN A 1 168 ? 3.132 10.141 17.959 1.00 82.31 168 ASN A CA 1
ATOM 1355 C C . ASN A 1 168 ? 1.740 10.713 17.659 1.00 82.31 168 ASN A C 1
ATOM 1357 O O . ASN A 1 168 ? 1.532 11.925 17.759 1.00 82.31 168 ASN A O 1
ATOM 1361 N N . VAL A 1 169 ? 0.760 9.877 17.304 1.00 81.69 169 VAL A N 1
ATOM 1362 C CA . VAL A 1 169 ? -0.601 10.345 17.008 1.00 81.69 169 VAL A CA 1
ATOM 1363 C C . VAL A 1 169 ? -1.440 10.308 18.284 1.00 81.69 169 VAL A C 1
ATOM 1365 O O . VAL A 1 169 ? -1.645 9.255 18.898 1.00 81.69 169 VAL A O 1
ATOM 1368 N N . LYS A 1 170 ? -1.940 11.480 18.692 1.00 80.00 170 LYS A N 1
ATOM 1369 C CA . LYS A 1 170 ? -2.887 11.608 19.808 1.00 80.00 170 LYS A CA 1
ATOM 1370 C C . LYS A 1 170 ? -4.229 10.993 19.422 1.00 80.00 170 LYS A C 1
ATOM 1372 O O . LYS A 1 170 ? -4.650 11.090 18.271 1.00 80.00 170 LYS A O 1
ATOM 1377 N N . GLU A 1 171 ? -4.917 10.396 20.391 1.00 73.81 171 GLU A N 1
ATOM 1378 C CA . GLU A 1 171 ? -6.293 9.955 20.177 1.00 73.81 171 GLU A CA 1
ATOM 1379 C C . GLU A 1 171 ? -7.165 11.149 19.793 1.00 73.81 171 GLU A C 1
ATOM 1381 O O . GLU A 1 171 ? -7.265 12.145 20.515 1.00 73.81 171 GLU A O 1
ATOM 1386 N N . THR A 1 172 ? -7.790 11.054 18.626 1.00 61.47 172 THR A N 1
ATOM 1387 C CA . THR A 1 172 ? -8.849 11.969 18.228 1.00 61.47 172 THR A CA 1
ATOM 1388 C C . THR A 1 172 ? -10.086 11.554 19.013 1.00 61.47 172 THR A C 1
ATOM 1390 O O . THR A 1 172 ? -10.638 10.484 18.763 1.00 61.47 172 THR A O 1
ATOM 1393 N N . LYS A 1 173 ? -10.497 12.361 19.999 1.00 49.12 173 LYS A N 1
ATOM 1394 C CA . LYS A 1 173 ? -11.807 12.190 20.637 1.00 49.12 173 LYS A CA 1
ATOM 1395 C C . LYS A 1 173 ? -12.866 12.396 19.550 1.00 49.12 173 LYS A C 1
ATOM 1397 O O . LYS A 1 173 ? -12.919 13.485 18.981 1.00 49.12 173 LYS A O 1
ATOM 1402 N N . GLN A 1 174 ? -13.606 11.338 19.220 1.00 51.97 174 GLN A N 1
ATOM 1403 C CA . GLN A 1 174 ? -14.813 11.423 18.394 1.00 51.97 174 GLN A CA 1
ATOM 1404 C C . GLN A 1 174 ? -15.966 11.997 19.211 1.00 51.97 174 GLN A C 1
ATOM 1406 O O . GLN A 1 174 ? -16.023 11.696 20.426 1.00 51.97 174 GLN A O 1
#

Secondary structure (DSSP, 8-state):
---EEEEEETTHHHHHHHHHHH-HHHHHHEEEEEEES-----TTTS-HHHHHHHHHHEEEEE--SSPTT-B-GGGG---TT--------TT--EEEE-S-S-GGGHHHHHHHHHHHHHHHHHHHTT-----GGGSSSS--S-SSS---HHHHHHHHHHHHHHHHHHHHPPP---

pLDDT: mean 82.15, std 17.63, range [42.12, 98.19]

Radius of gyration: 16.34 Å; chains: 1; bounding box: 39×41×39 Å

Foldseek 3Di:
DAADAEEAAAASQCVVLVCLLVDVPNLVRYQAYEYFQYDHDNPPRDWLVSQLSCLLHYEYAHADCDAFLQFDDPRNDPDPPDPDDPPVPPGDHGYGHLRHNDRVCSCVSCVVVRVLLSVVSCVVVVNDPPDPVVCPPDPPDDDDDCRDPSSVSNNVRSVVSSVCSVVPPDGDDD